Protein AF-A0A0P7ELH5-F1 (afdb_monomer_lite)

Structure (mmCIF, N/CA/C/O backbone):
data_AF-A0A0P7ELH5-F1
#
_entry.id   AF-A0A0P7ELH5-F1
#
loop_
_atom_site.group_PDB
_atom_site.id
_atom_site.type_symbol
_atom_site.label_atom_id
_atom_site.label_alt_id
_atom_site.label_comp_id
_atom_site.label_asym_id
_atom_site.label_entity_id
_atom_site.label_seq_id
_atom_site.pdbx_PDB_ins_code
_atom_site.Cartn_x
_atom_site.Cartn_y
_atom_site.Cartn_z
_atom_site.occupancy
_atom_site.B_iso_or_equiv
_atom_site.auth_seq_id
_atom_site.auth_comp_id
_atom_site.auth_asym_id
_atom_site.auth_atom_id
_atom_site.pdbx_PDB_model_num
ATOM 1 N N . MET A 1 1 ? 8.431 5.145 -8.831 1.00 76.06 1 MET A N 1
ATOM 2 C CA . MET A 1 1 ? 8.011 4.848 -7.441 1.00 76.06 1 MET A CA 1
ATOM 3 C C . MET A 1 1 ? 6.850 5.750 -7.066 1.00 76.06 1 MET A C 1
ATOM 5 O O . MET A 1 1 ? 6.871 6.913 -7.457 1.00 76.06 1 MET A O 1
ATOM 9 N N . LEU A 1 2 ? 5.861 5.223 -6.338 1.00 85.12 2 LEU A N 1
ATOM 10 C CA . LEU A 1 2 ? 4.717 6.005 -5.863 1.00 85.12 2 LEU A CA 1
ATOM 11 C C . LEU A 1 2 ? 5.161 7.118 -4.908 1.00 85.12 2 LEU A C 1
ATOM 13 O O . LEU A 1 2 ? 6.064 6.940 -4.090 1.00 85.12 2 LEU A O 1
ATOM 17 N N . THR A 1 3 ? 4.518 8.275 -5.028 1.00 92.00 3 THR A N 1
ATOM 18 C CA . THR A 1 3 ? 4.693 9.396 -4.098 1.00 92.00 3 THR A CA 1
ATOM 19 C C . THR A 1 3 ? 4.011 9.099 -2.762 1.00 92.00 3 THR A C 1
ATOM 21 O O . THR A 1 3 ? 3.062 8.318 -2.706 1.00 92.00 3 THR A O 1
ATOM 24 N N . GLN A 1 4 ? 4.427 9.775 -1.684 1.00 92.50 4 GLN A N 1
ATOM 25 C CA . GLN A 1 4 ? 3.785 9.617 -0.370 1.00 92.50 4 GLN A CA 1
ATOM 26 C C . GLN A 1 4 ? 2.278 9.906 -0.416 1.00 92.50 4 GLN A C 1
ATOM 28 O O . GLN A 1 4 ? 1.498 9.226 0.237 1.00 92.50 4 GLN A O 1
ATOM 33 N N . LYS A 1 5 ? 1.857 10.882 -1.231 1.00 93.50 5 LYS A N 1
ATOM 34 C CA . LYS A 1 5 ? 0.438 11.189 -1.427 1.00 93.50 5 LYS A CA 1
ATOM 35 C C . LYS A 1 5 ? -0.322 9.992 -2.006 1.00 93.50 5 LYS A C 1
ATOM 37 O O . LYS A 1 5 ? -1.373 9.651 -1.488 1.00 93.50 5 LYS A O 1
ATOM 42 N N . GLN A 1 6 ? 0.225 9.339 -3.033 1.00 92.38 6 GLN A N 1
ATOM 43 C CA . GLN A 1 6 ? -0.394 8.152 -3.637 1.00 92.38 6 GLN A CA 1
ATOM 44 C C . GLN A 1 6 ? -0.436 6.971 -2.661 1.00 92.38 6 GLN A C 1
ATOM 46 O O . GLN A 1 6 ? -1.435 6.265 -2.611 1.00 92.38 6 GLN A O 1
ATOM 51 N N . ILE A 1 7 ? 0.614 6.788 -1.855 1.00 93.62 7 ILE A N 1
ATOM 52 C CA . ILE A 1 7 ? 0.647 5.764 -0.800 1.00 93.62 7 ILE A CA 1
ATOM 53 C C . ILE A 1 7 ? -0.467 6.011 0.224 1.00 93.62 7 ILE A C 1
ATOM 55 O O . ILE A 1 7 ? -1.199 5.084 0.556 1.00 93.62 7 ILE A O 1
ATOM 59 N N . ASN A 1 8 ? -0.641 7.256 0.675 1.00 93.62 8 ASN A N 1
ATOM 60 C CA . ASN A 1 8 ? -1.703 7.605 1.618 1.00 93.62 8 ASN A CA 1
ATOM 61 C C . ASN A 1 8 ? -3.099 7.390 1.017 1.00 93.62 8 ASN A C 1
ATOM 63 O O . ASN A 1 8 ? -3.962 6.860 1.698 1.00 93.62 8 ASN A O 1
ATOM 67 N N . GLN A 1 9 ? -3.306 7.724 -0.261 1.00 92.38 9 GLN A N 1
ATOM 68 C CA . GLN A 1 9 ? -4.587 7.483 -0.938 1.00 92.38 9 GLN A CA 1
ATOM 69 C C . GLN A 1 9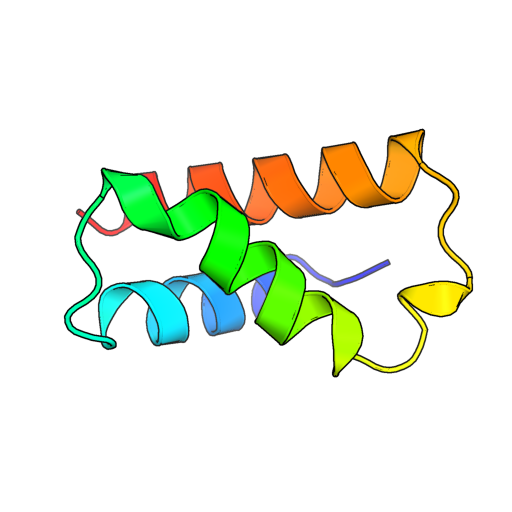 ? -4.927 5.989 -1.026 1.00 92.38 9 GLN A C 1
ATOM 71 O O . GLN A 1 9 ? -6.068 5.604 -0.799 1.00 92.38 9 GLN A O 1
ATOM 76 N N . ILE A 1 10 ? -3.938 5.138 -1.322 1.00 91.56 10 ILE A N 1
ATOM 77 C CA . ILE A 1 10 ? -4.131 3.680 -1.311 1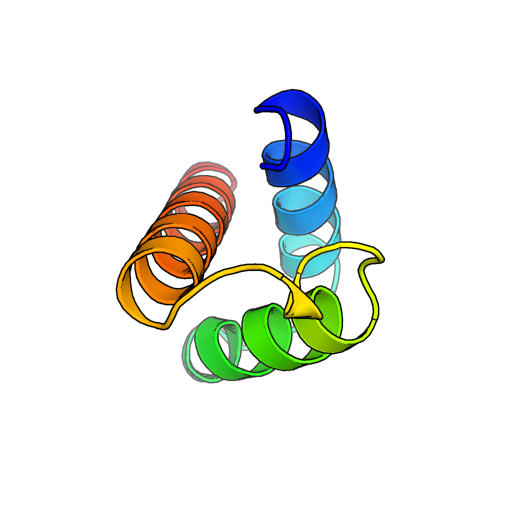.00 91.56 10 ILE A CA 1
ATOM 78 C C . ILE A 1 10 ? -4.458 3.202 0.107 1.00 91.56 10 ILE A C 1
ATOM 80 O O . ILE A 1 10 ? -5.343 2.372 0.290 1.00 91.56 10 ILE A O 1
ATOM 84 N N . ALA A 1 11 ? -3.768 3.735 1.115 1.00 91.62 11 ALA A N 1
ATOM 85 C CA . ALA A 1 11 ? -4.020 3.376 2.503 1.00 91.62 11 ALA A CA 1
ATOM 86 C C . ALA A 1 11 ? -5.427 3.777 2.975 1.00 91.62 11 ALA A C 1
ATOM 88 O O . ALA A 1 11 ? -6.081 2.993 3.655 1.00 91.62 11 ALA A O 1
ATOM 89 N N . GLU A 1 12 ? -5.907 4.958 2.582 1.00 91.31 12 GLU A N 1
ATOM 90 C CA . GLU A 1 12 ? -7.276 5.417 2.841 1.00 91.31 12 GLU A CA 1
ATOM 91 C C . GLU A 1 12 ? -8.300 4.487 2.184 1.00 91.31 12 GLU A C 1
ATOM 93 O O . GLU A 1 12 ? -9.203 4.017 2.868 1.00 91.31 12 GLU A O 1
ATOM 98 N N . MET A 1 13 ? -8.106 4.123 0.909 1.00 89.44 13 MET A N 1
ATOM 99 C CA . MET A 1 13 ? -8.975 3.159 0.220 1.00 89.44 13 MET A CA 1
ATOM 100 C C . MET A 1 13 ? -9.056 1.816 0.956 1.00 89.44 13 MET A C 1
ATOM 102 O O . MET A 1 13 ? -10.148 1.287 1.133 1.00 89.44 13 MET A O 1
ATOM 106 N N . ILE A 1 14 ? -7.911 1.281 1.397 1.00 89.25 14 ILE A N 1
ATOM 107 C CA . ILE A 1 14 ? -7.841 0.016 2.147 1.00 89.25 14 ILE A CA 1
ATOM 108 C C . ILE A 1 14 ? -8.529 0.145 3.512 1.00 89.25 14 ILE A C 1
ATOM 110 O O . ILE A 1 14 ? -9.161 -0.799 3.977 1.00 89.25 14 ILE A O 1
ATOM 114 N N . ASN A 1 15 ? -8.399 1.295 4.172 1.00 86.94 15 ASN A N 1
ATOM 115 C CA . ASN A 1 15 ? -9.023 1.539 5.469 1.00 86.94 15 ASN A CA 1
ATOM 116 C C . ASN A 1 15 ? -10.548 1.726 5.369 1.00 86.94 15 ASN A C 1
ATOM 118 O O . ASN A 1 15 ? -11.262 1.407 6.314 1.00 86.94 15 ASN A O 1
ATOM 122 N N . GLU A 1 16 ? -11.041 2.252 4.245 1.00 85.31 16 GLU A N 1
ATOM 123 C CA . GLU A 1 16 ? -12.474 2.407 3.957 1.00 85.31 16 GLU A CA 1
ATOM 124 C C . GLU A 1 16 ? -13.140 1.104 3.511 1.00 85.31 16 GLU A C 1
ATOM 126 O O . GLU A 1 16 ? -14.326 0.887 3.766 1.00 85.31 16 GLU A O 1
ATOM 131 N N . SER A 1 17 ? -12.399 0.229 2.838 1.00 79.31 17 SER A N 1
ATOM 132 C CA . SER A 1 17 ? -12.862 -1.126 2.572 1.00 79.31 17 SER A CA 1
ATOM 133 C C . SER A 1 17 ? -12.911 -1.912 3.883 1.00 79.31 17 SER A C 1
ATOM 135 O O . SER A 1 17 ? -11.949 -1.905 4.645 1.00 79.31 17 SER A O 1
ATOM 137 N N . ASP A 1 18 ? -14.029 -2.592 4.143 1.00 71.56 18 ASP A N 1
ATOM 138 C CA . ASP A 1 18 ? -14.318 -3.369 5.364 1.00 71.56 18 ASP A CA 1
ATOM 139 C C . ASP A 1 18 ? -13.486 -4.671 5.433 1.00 71.56 18 ASP A C 1
ATOM 141 O O . ASP A 1 18 ? -13.996 -5.780 5.587 1.00 71.56 18 ASP A O 1
ATOM 145 N N . ILE A 1 19 ? -12.180 -4.549 5.201 1.00 73.88 19 ILE A N 1
ATOM 146 C CA . ILE A 1 19 ? -11.222 -5.644 5.130 1.00 73.88 19 ILE A CA 1
ATOM 147 C C . ILE A 1 19 ? -10.752 -5.942 6.548 1.00 73.88 19 ILE A C 1
ATOM 149 O O . ILE A 1 19 ? -10.320 -5.056 7.298 1.00 73.88 19 ILE A O 1
ATOM 153 N N . HIS A 1 20 ? -10.779 -7.219 6.914 1.00 68.62 20 HIS A N 1
ATOM 154 C CA . HIS A 1 20 ? -10.150 -7.672 8.142 1.00 68.62 20 HIS A CA 1
ATOM 155 C C . HIS A 1 20 ? -8.635 -7.438 8.095 1.00 68.62 20 HIS A C 1
ATOM 157 O O . HIS A 1 20 ? -7.991 -7.571 7.059 1.00 68.62 20 HIS A O 1
ATOM 163 N N . ASN A 1 21 ? -8.044 -7.096 9.244 1.00 66.81 21 ASN A N 1
ATOM 164 C CA . ASN A 1 21 ? -6.610 -6.792 9.346 1.00 66.81 21 ASN A CA 1
ATOM 165 C C . ASN A 1 21 ? -5.701 -7.889 8.764 1.00 66.81 21 ASN A C 1
ATOM 167 O O . ASN A 1 21 ? -4.618 -7.572 8.275 1.00 66.81 21 ASN A O 1
ATOM 171 N N . ASP A 1 22 ? -6.147 -9.143 8.814 1.00 70.38 22 ASP A N 1
ATOM 172 C CA . ASP A 1 22 ? -5.382 -10.305 8.367 1.00 70.38 22 ASP A CA 1
ATOM 173 C C . ASP A 1 22 ? -5.255 -10.379 6.830 1.00 70.38 22 ASP A C 1
ATOM 175 O O . ASP A 1 22 ? -4.289 -10.955 6.331 1.00 70.38 22 ASP A O 1
ATOM 179 N N . ASP A 1 23 ? -6.138 -9.700 6.086 1.00 83.12 23 ASP A N 1
ATOM 180 C CA . ASP A 1 23 ? -6.180 -9.723 4.614 1.00 83.12 23 ASP A CA 1
ATOM 181 C C . ASP A 1 23 ? -5.568 -8.460 3.970 1.00 83.12 23 ASP A C 1
ATOM 183 O O . ASP A 1 23 ? -5.493 -8.343 2.743 1.00 83.12 23 ASP A O 1
ATOM 187 N N . ILE A 1 24 ? -5.089 -7.499 4.775 1.00 86.81 24 ILE A N 1
ATOM 188 C CA . ILE A 1 24 ? -4.525 -6.228 4.279 1.00 86.81 24 ILE A CA 1
ATOM 189 C C . ILE A 1 24 ? -3.375 -6.478 3.297 1.00 86.81 24 ILE A C 1
ATOM 191 O O . ILE A 1 24 ? -3.281 -5.806 2.271 1.00 86.81 24 ILE A O 1
ATOM 195 N N . GLY A 1 25 ? -2.503 -7.447 3.589 1.00 88.06 25 GLY A N 1
ATOM 196 C CA . GLY A 1 25 ? -1.345 -7.746 2.748 1.00 88.06 25 GLY A CA 1
ATOM 197 C C . GLY A 1 25 ? -1.730 -8.207 1.340 1.00 88.06 25 GLY A C 1
ATOM 198 O O . GLY A 1 25 ? -1.147 -7.733 0.364 1.00 88.06 25 GLY A O 1
ATOM 199 N N . GLU A 1 26 ? -2.733 -9.078 1.230 1.00 87.31 26 GLU A N 1
ATOM 200 C CA . GLU A 1 26 ? -3.261 -9.546 -0.055 1.00 87.31 26 GLU A CA 1
ATOM 201 C C . GLU A 1 26 ? -3.941 -8.402 -0.812 1.00 87.31 26 GLU A C 1
ATOM 203 O O . GLU A 1 26 ? -3.697 -8.203 -2.002 1.00 87.31 26 GLU A O 1
ATOM 208 N N . HIS A 1 27 ? -4.710 -7.572 -0.104 1.00 89.25 27 HIS A N 1
ATOM 209 C CA . HIS A 1 27 ? -5.405 -6.446 -0.716 1.00 89.25 27 HIS A CA 1
ATOM 210 C C . HIS A 1 27 ? -4.456 -5.384 -1.282 1.00 89.25 27 HIS A C 1
ATOM 212 O O 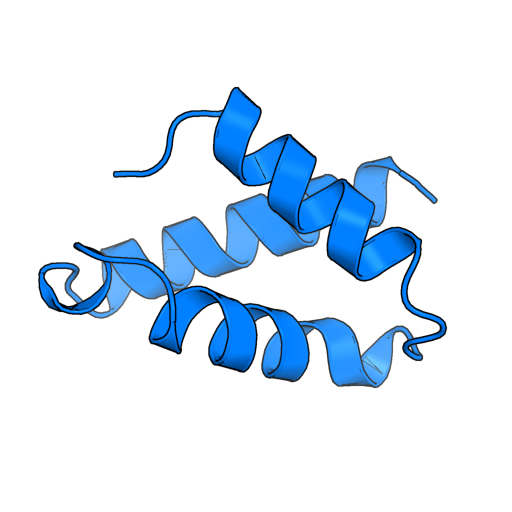. HIS A 1 27 ? -4.686 -4.858 -2.371 1.00 89.25 27 HIS A O 1
ATOM 218 N N . ILE A 1 28 ? -3.351 -5.100 -0.584 1.00 91.62 28 ILE A N 1
ATOM 219 C CA . ILE A 1 28 ? -2.285 -4.237 -1.110 1.00 91.62 28 ILE A CA 1
ATOM 220 C C . ILE A 1 28 ? -1.721 -4.832 -2.404 1.00 91.62 28 ILE A C 1
ATOM 222 O O . ILE A 1 28 ? -1.532 -4.093 -3.368 1.00 91.62 28 ILE A O 1
ATOM 226 N N . GLY A 1 29 ? -1.478 -6.146 -2.443 1.00 89.88 29 GLY A N 1
ATOM 227 C CA . GLY A 1 29 ? -0.995 -6.844 -3.638 1.00 89.88 29 GLY A CA 1
ATOM 228 C C . GLY A 1 29 ? -1.923 -6.644 -4.837 1.00 89.88 29 GLY A C 1
ATOM 229 O O . GLY A 1 29 ? -1.486 -6.145 -5.872 1.00 89.88 29 GLY A O 1
ATOM 230 N N . LEU A 1 30 ? -3.218 -6.914 -4.659 1.00 89.38 30 LEU A N 1
ATOM 231 C CA . LEU A 1 30 ? -4.240 -6.751 -5.701 1.00 89.38 30 LEU A CA 1
ATOM 232 C C . LEU A 1 30 ? -4.349 -5.308 -6.214 1.00 89.38 30 LEU A C 1
ATOM 234 O O . LEU A 1 30 ? -4.531 -5.073 -7.410 1.00 89.38 30 LEU A O 1
ATOM 238 N N . ILE A 1 31 ? -4.233 -4.317 -5.325 1.00 89.50 31 ILE A N 1
ATOM 239 C CA . ILE A 1 31 ? -4.225 -2.908 -5.736 1.00 89.50 31 ILE A CA 1
ATOM 240 C C . ILE A 1 31 ? -2.973 -2.615 -6.561 1.00 89.50 31 ILE A C 1
ATOM 242 O O . ILE A 1 31 ? -3.074 -2.016 -7.630 1.00 89.50 31 ILE A O 1
ATOM 246 N N . LEU A 1 32 ? -1.802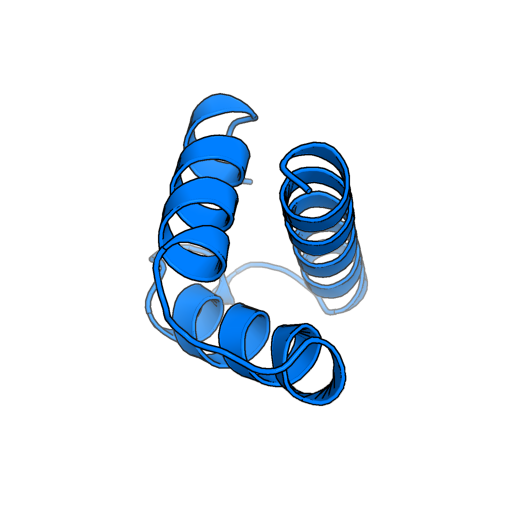 -3.039 -6.084 1.00 90.19 32 LEU A N 1
ATOM 247 C CA . LEU A 1 32 ? -0.522 -2.784 -6.740 1.00 90.19 32 LEU A CA 1
ATOM 248 C C . LEU A 1 32 ? -0.429 -3.429 -8.129 1.00 90.19 32 LEU A C 1
ATOM 250 O O . LEU A 1 32 ? 0.135 -2.805 -9.024 1.00 90.19 32 LEU A O 1
ATOM 254 N N . GLU A 1 33 ? -1.038 -4.597 -8.346 1.00 87.94 33 GLU A N 1
ATOM 255 C CA . GLU A 1 33 ? -1.150 -5.228 -9.674 1.00 87.94 33 GLU A CA 1
ATOM 256 C C . GLU A 1 33 ? -1.864 -4.342 -10.708 1.00 87.94 33 GLU A C 1
ATOM 258 O O . GLU A 1 33 ? -1.589 -4.428 -11.903 1.00 87.94 33 GLU A O 1
ATOM 263 N N . ASN A 1 34 ? -2.756 -3.456 -10.257 1.00 87.19 34 ASN A N 1
ATOM 264 C CA . ASN A 1 34 ? -3.522 -2.553 -11.116 1.00 87.19 34 ASN A CA 1
ATOM 265 C C . ASN A 1 34 ? -2.897 -1.152 -11.246 1.00 87.19 34 ASN A C 1
ATOM 267 O O . ASN A 1 34 ? -3.450 -0.283 -11.927 1.00 87.19 34 ASN A O 1
ATOM 271 N N . VAL A 1 35 ? -1.752 -0.898 -10.607 1.00 87.06 35 VAL A N 1
ATOM 272 C CA . VAL A 1 35 ? -1.065 0.397 -10.657 1.00 87.06 35 VAL A CA 1
ATOM 273 C C . VAL A 1 35 ? 0.009 0.376 -11.741 1.00 87.06 35 VAL A C 1
ATOM 275 O O . VAL A 1 35 ? 1.015 -0.319 -11.634 1.00 87.06 35 VAL A O 1
ATOM 278 N N . ALA A 1 36 ? -0.165 1.217 -12.762 1.00 84.06 36 ALA A N 1
ATOM 279 C CA . ALA A 1 36 ? 0.810 1.360 -13.840 1.00 84.06 36 ALA A CA 1
ATOM 280 C C . ALA A 1 36 ? 2.212 1.732 -13.315 1.00 84.06 36 ALA A C 1
ATOM 282 O O . ALA A 1 36 ? 2.375 2.674 -12.530 1.00 84.06 36 ALA A O 1
ATOM 283 N N . GLY A 1 37 ? 3.232 1.025 -13.797 1.00 82.62 37 GLY A N 1
ATOM 284 C CA . GLY A 1 37 ? 4.632 1.207 -13.425 1.00 82.62 37 GLY A CA 1
ATOM 285 C C . GLY A 1 37 ? 5.072 0.410 -12.194 1.00 82.62 37 GLY A C 1
ATOM 286 O O . GLY A 1 37 ? 6.250 0.491 -11.837 1.00 82.62 37 GLY A O 1
ATOM 287 N N . VAL A 1 38 ? 4.180 -0.347 -11.545 1.00 86.56 38 VAL A N 1
ATOM 288 C CA . VAL A 1 38 ? 4.559 -1.310 -10.495 1.00 86.56 38 VAL A CA 1
ATOM 289 C C . VAL A 1 38 ? 5.262 -2.524 -11.098 1.00 86.56 38 VAL A C 1
ATOM 291 O O . VAL A 1 38 ? 6.213 -3.021 -10.505 1.00 86.56 38 VAL A O 1
ATOM 294 N N . GLU A 1 39 ? 4.894 -2.935 -12.311 1.00 85.06 39 GLU A N 1
ATOM 295 C CA . GLU A 1 39 ? 5.511 -4.034 -13.068 1.00 85.06 39 GLU A CA 1
ATOM 296 C C . GLU A 1 39 ? 6.998 -3.814 -13.391 1.00 85.06 39 GLU A C 1
ATOM 298 O O . GLU A 1 39 ? 7.708 -4.743 -13.765 1.00 85.06 39 GLU A O 1
ATOM 303 N N . LEU A 1 40 ? 7.472 -2.573 -13.259 1.00 88.94 40 LEU A N 1
ATOM 304 C CA . LEU A 1 40 ? 8.868 -2.186 -13.463 1.00 88.94 40 LEU A CA 1
ATOM 305 C C . LEU A 1 40 ? 9.700 -2.262 -12.174 1.00 88.94 40 LEU A C 1
ATOM 307 O O . LEU A 1 40 ? 10.907 -2.017 -12.212 1.00 88.94 40 LEU A O 1
ATOM 311 N N . LEU A 1 41 ? 9.064 -2.530 -11.032 1.00 90.31 41 LEU A N 1
ATOM 312 C CA . LEU A 1 41 ? 9.735 -2.679 -9.747 1.00 90.31 41 LEU A CA 1
ATOM 313 C C . LEU A 1 41 ? 10.300 -4.091 -9.617 1.00 90.31 41 LEU A C 1
ATOM 315 O O . LEU A 1 41 ? 9.661 -5.071 -9.986 1.00 90.31 41 LEU A O 1
ATOM 319 N N . ASN A 1 42 ? 11.497 -4.193 -9.049 1.00 93.62 42 ASN A N 1
ATOM 320 C CA . ASN A 1 42 ? 12.009 -5.482 -8.595 1.00 93.62 42 ASN A CA 1
ATOM 321 C C . ASN A 1 42 ? 11.357 -5.895 -7.260 1.00 93.62 42 ASN A C 1
ATOM 323 O O . ASN A 1 42 ? 10.707 -5.083 -6.598 1.00 93.62 42 ASN A O 1
ATOM 327 N N . ASP A 1 43 ? 11.586 -7.138 -6.837 1.00 92.56 43 ASP A N 1
ATOM 328 C CA . ASP A 1 43 ? 10.983 -7.699 -5.620 1.00 92.56 43 ASP A CA 1
ATOM 329 C C . ASP A 1 43 ? 11.274 -6.867 -4.360 1.00 92.56 43 ASP A C 1
ATOM 331 O O . ASP A 1 43 ? 10.402 -6.673 -3.517 1.00 92.56 43 ASP A O 1
ATOM 335 N N . GLU A 1 44 ? 12.486 -6.322 -4.224 1.00 94.44 44 GLU A N 1
ATOM 336 C CA . GLU A 1 44 ? 12.862 -5.484 -3.078 1.00 94.44 44 GLU A CA 1
ATOM 337 C C . GLU A 1 44 ? 12.084 -4.160 -3.065 1.00 94.44 44 GLU A C 1
ATOM 339 O O . GLU A 1 44 ? 11.578 -3.718 -2.027 1.00 94.44 44 GLU A O 1
ATOM 344 N N . GLN A 1 45 ? 11.955 -3.527 -4.229 1.00 92.94 45 GLN A N 1
ATOM 345 C CA . GLN A 1 45 ? 11.200 -2.292 -4.402 1.00 92.94 45 GLN A CA 1
ATOM 346 C C . GLN A 1 45 ? 9.704 -2.517 -4.193 1.00 92.94 45 GLN A C 1
ATOM 348 O O . GLN A 1 45 ? 9.049 -1.665 -3.586 1.00 92.94 45 GLN A O 1
ATOM 353 N N . LEU A 1 46 ? 9.179 -3.650 -4.662 1.00 92.25 46 LEU A N 1
ATOM 354 C CA . LEU A 1 46 ? 7.791 -4.052 -4.467 1.00 92.25 46 LEU A CA 1
ATOM 355 C C . LEU A 1 46 ? 7.505 -4.305 -2.985 1.00 92.25 46 LEU A C 1
ATOM 357 O O . LEU A 1 46 ? 6.574 -3.714 -2.443 1.00 92.25 46 LEU A O 1
ATOM 361 N N . ASN A 1 47 ? 8.360 -5.067 -2.300 1.00 92.50 47 ASN A N 1
ATOM 362 C CA . ASN A 1 47 ? 8.252 -5.307 -0.858 1.00 92.50 47 ASN A CA 1
ATOM 363 C C . ASN A 1 47 ? 8.340 -4.004 -0.053 1.00 92.50 47 ASN A C 1
ATOM 365 O O . ASN A 1 47 ? 7.556 -3.775 0.864 1.00 92.50 47 ASN A O 1
ATOM 369 N N . THR A 1 48 ? 9.249 -3.102 -0.431 1.00 94.19 48 THR A N 1
ATOM 370 C CA . THR A 1 48 ? 9.368 -1.783 0.208 1.00 94.19 48 THR A CA 1
ATOM 371 C C . THR A 1 48 ? 8.098 -0.955 0.022 1.00 94.19 48 THR A C 1
ATOM 373 O O . THR A 1 48 ? 7.657 -0.274 0.949 1.00 94.19 48 THR A O 1
ATOM 376 N N . LEU A 1 49 ? 7.518 -0.973 -1.179 1.00 93.50 49 LEU A N 1
ATOM 377 C CA . LEU A 1 49 ? 6.280 -0.259 -1.465 1.00 93.50 49 LEU A CA 1
ATOM 378 C C . LEU A 1 49 ? 5.107 -0.841 -0.673 1.00 93.50 49 LEU A C 1
ATOM 380 O O . LEU A 1 49 ? 4.350 -0.084 -0.068 1.00 93.50 49 LEU A O 1
ATOM 384 N N . HIS A 1 50 ? 5.012 -2.168 -0.629 1.00 94.19 50 HIS A N 1
ATOM 385 C CA . HIS A 1 50 ? 4.011 -2.905 0.135 1.00 94.19 50 HIS A CA 1
ATOM 386 C C . HIS A 1 50 ? 4.068 -2.543 1.623 1.00 94.19 50 HIS A C 1
ATOM 388 O O . HIS A 1 50 ? 3.086 -2.040 2.167 1.00 94.19 50 HIS A O 1
ATOM 394 N N . SER A 1 51 ? 5.250 -2.629 2.244 1.00 94.50 51 SER A N 1
ATOM 395 C CA . SER A 1 51 ? 5.449 -2.247 3.650 1.00 94.50 51 SER A CA 1
ATOM 396 C C . SER A 1 51 ? 5.107 -0.782 3.936 1.00 94.50 51 SER A C 1
ATOM 398 O O . SER A 1 51 ? 4.569 -0.474 4.997 1.00 94.50 51 SER A O 1
ATOM 400 N N . LYS A 1 52 ? 5.390 0.145 3.010 1.00 95.00 52 LYS A N 1
ATOM 401 C CA . LYS A 1 52 ? 5.017 1.562 3.179 1.00 95.00 52 LYS A CA 1
ATOM 402 C C . LYS A 1 52 ? 3.506 1.768 3.186 1.00 95.00 52 LYS A C 1
ATOM 404 O O . LYS A 1 52 ? 3.015 2.566 3.981 1.00 95.00 52 LYS A O 1
ATOM 409 N N . ILE A 1 53 ? 2.784 1.072 2.310 1.00 93.81 53 ILE A N 1
ATOM 410 C CA . ILE A 1 53 ? 1.319 1.125 2.269 1.00 93.81 53 ILE A CA 1
ATOM 411 C C . ILE A 1 53 ? 0.752 0.502 3.543 1.00 93.81 53 ILE A C 1
ATOM 413 O O . ILE A 1 53 ? -0.079 1.119 4.200 1.00 93.81 53 ILE A O 1
ATOM 417 N N . GLU A 1 54 ? 1.256 -0.661 3.954 1.00 92.69 54 GLU A N 1
ATOM 418 C CA . GLU A 1 54 ? 0.816 -1.335 5.177 1.00 92.69 54 GLU A CA 1
ATOM 419 C C . GLU A 1 54 ? 1.008 -0.457 6.427 1.00 92.69 54 GLU A C 1
ATOM 421 O O . GLU A 1 54 ? 0.112 -0.343 7.265 1.00 92.69 54 GLU A O 1
ATOM 426 N N . GLN A 1 55 ? 2.154 0.220 6.548 1.00 93.00 55 GLN A N 1
ATOM 427 C CA . GLN A 1 55 ? 2.410 1.173 7.633 1.00 93.00 55 GLN A CA 1
ATOM 428 C C . GLN A 1 55 ? 1.461 2.373 7.598 1.00 93.00 55 GLN A C 1
ATOM 430 O O . GLN A 1 55 ? 0.993 2.814 8.650 1.00 93.00 55 GLN A O 1
ATOM 435 N N . ALA A 1 56 ? 1.169 2.900 6.408 1.00 93.56 56 ALA A N 1
ATOM 436 C CA . ALA A 1 56 ? 0.223 3.995 6.249 1.00 93.56 56 ALA A CA 1
ATOM 437 C C . ALA A 1 56 ? -1.191 3.568 6.679 1.00 93.56 56 ALA A C 1
ATOM 439 O O . ALA A 1 56 ? -1.814 4.289 7.451 1.00 93.56 56 ALA A O 1
ATOM 440 N N . VAL A 1 57 ? -1.648 2.369 6.297 1.00 91.00 57 VAL A N 1
ATOM 441 C CA . VAL A 1 57 ? -2.942 1.807 6.736 1.00 91.00 57 VAL A CA 1
ATOM 442 C C . VAL A 1 57 ? -2.996 1.677 8.257 1.00 91.00 57 VAL A C 1
ATOM 444 O O . VAL A 1 57 ? -3.947 2.130 8.886 1.00 91.00 57 VAL A O 1
ATOM 447 N N . LYS A 1 58 ? -1.952 1.114 8.877 1.00 88.88 58 LYS A N 1
ATOM 448 C CA . LYS A 1 58 ? -1.874 0.970 10.343 1.00 88.88 58 LYS A CA 1
ATOM 449 C C . LYS A 1 58 ? -1.882 2.308 11.082 1.00 88.88 58 LYS A C 1
ATOM 451 O O . LYS A 1 58 ? -2.283 2.340 12.236 1.00 88.88 58 LYS A O 1
ATOM 456 N N . SER A 1 59 ? -1.438 3.384 10.436 1.00 90.00 59 SER A N 1
ATOM 457 C CA . SER A 1 59 ? -1.408 4.732 11.018 1.00 90.00 59 SER A CA 1
ATOM 458 C C . SER A 1 59 ? -2.754 5.466 10.924 1.00 90.00 59 SER A C 1
ATOM 460 O O . SER A 1 59 ? -2.888 6.542 11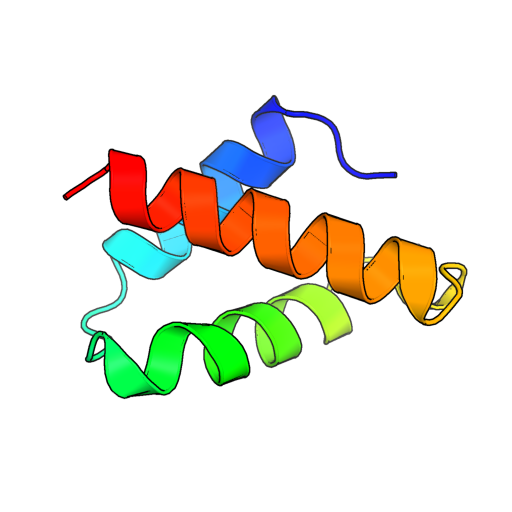.502 1.00 90.00 59 SER A O 1
ATOM 462 N N . LEU A 1 60 ? -3.725 4.919 10.182 1.00 86.06 60 LEU A N 1
ATOM 463 C CA . LEU A 1 60 ? -5.086 5.455 10.041 1.00 86.06 60 LEU A CA 1
ATOM 464 C C . LEU A 1 60 ? -6.088 4.837 11.035 1.00 86.06 60 LEU A C 1
ATOM 466 O O . LEU A 1 60 ? -7.207 5.339 11.141 1.00 86.06 60 LEU A O 1
ATOM 470 N N . LYS A 1 61 ? -5.700 3.764 11.735 1.00 68.69 61 LYS A N 1
ATOM 471 C CA . LYS A 1 61 ? -6.498 3.079 12.765 1.00 68.69 61 LYS A CA 1
ATOM 472 C C . LYS A 1 61 ? -6.189 3.621 14.156 1.00 68.69 61 LYS A C 1
ATOM 474 O O . LYS A 1 61 ? -7.145 3.711 14.956 1.00 68.69 61 LYS A O 1
#

Secondary structure (DSSP, 8-state):
---HHHHHHHHHHHHHTT--GGGHHHHHHHHHHTSTTSTTS-HHHHHHHHHHHHHHHHT--

Foldseek 3Di:
DDDLVVLLVLLVVLLPPPDDLVCLLVSLVVVLVVDPPSVVDDPVRNVVSSVSSNVSNVVVD

pLDDT: mean 87.86, std 7.04, range [66.81, 95.0]

Radius of gyration: 10.76 Å; chains: 1; bounding box: 27×22×27 Å

Sequence (61 aa):
MLTQKQINQIAEMINESDIHNDDIGEHIGLILENVAGVELLN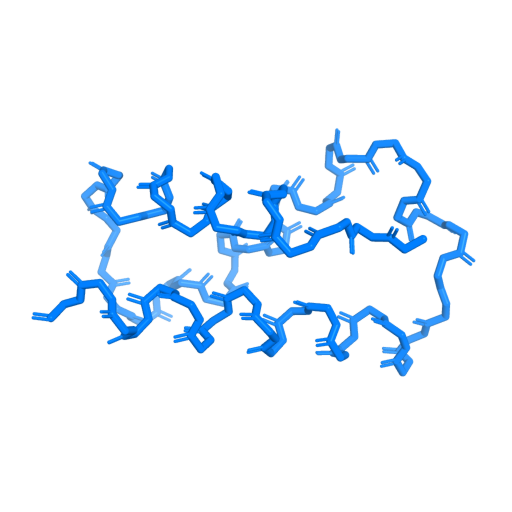DEQLNTLHSKIEQAVKSLK

Organism: NCBI:txid570156